Protein AF-A0A7V8U8I6-F1 (afdb_monomer_lite)

Secondary structure (DSSP, 8-state):
----------PPPP-------PPPPP-------SSS-EE----HHHHHHHHHHHHHTT-TT--EEEEEEEEEEEESEEEEEEEEEETTS-EEEEEEEEETT--EEEEEEEE--

Foldseek 3Di:
DDDDDDDDDDDDDDDDDDDDDDDPDDDDPDDDDAQDKDADDDDPVVVVVVVVLVVVVVDPPWDFDDKADWIWHDDQFIKIWIWTATPVGWIWIWIWGAHPVRDIDTPDIGTDD

Radius of gyration: 27.27 Å; chains: 1; bounding box: 80×52×55 Å

pLDDT: mean 85.97, std 17.77, range [41.69, 98.88]

Organism: NCBI:txid56361

Structure (mmCIF, N/CA/C/O backbone):
data_AF-A0A7V8U8I6-F1
#
_entry.id   AF-A0A7V8U8I6-F1
#
loop_
_atom_site.group_PDB
_atom_site.id
_atom_site.type_symbol
_atom_site.label_atom_id
_atom_site.label_alt_id
_atom_site.label_comp_id
_atom_site.label_asym_id
_atom_site.label_entity_id
_atom_site.label_seq_id
_atom_site.pdbx_PDB_ins_code
_atom_site.Cartn_x
_atom_site.Cartn_y
_atom_site.Cartn_z
_atom_site.occupancy
_atom_site.B_iso_or_equiv
_atom_site.auth_seq_id
_atom_site.auth_comp_id
_atom_site.auth_asym_id
_atom_site.auth_atom_id
_atom_site.pdbx_PDB_model_num
ATOM 1 N N . MET A 1 1 ? 65.108 31.068 43.295 1.00 41.69 1 MET A N 1
ATOM 2 C CA . MET A 1 1 ? 64.206 30.389 42.341 1.00 41.69 1 MET A CA 1
ATOM 3 C C . MET A 1 1 ? 62.961 31.247 42.190 1.00 41.69 1 MET A C 1
ATOM 5 O O . MET A 1 1 ? 62.342 31.574 43.191 1.00 41.69 1 MET A O 1
ATOM 9 N N . ILE A 1 2 ? 62.705 31.712 40.968 1.00 46.28 2 ILE A N 1
ATOM 10 C CA . ILE A 1 2 ? 61.697 32.715 40.584 1.00 46.28 2 ILE A CA 1
ATOM 11 C C . ILE A 1 2 ? 60.381 32.013 40.249 1.00 46.28 2 ILE A C 1
ATOM 13 O O . ILE A 1 2 ? 60.415 30.976 39.592 1.00 46.28 2 ILE A O 1
ATOM 17 N N . ARG A 1 3 ? 59.238 32.595 40.631 1.00 43.78 3 ARG A N 1
ATOM 18 C CA . ARG A 1 3 ? 57.928 32.275 40.040 1.00 43.78 3 ARG A CA 1
ATOM 19 C C . ARG A 1 3 ? 56.992 33.480 40.143 1.00 43.78 3 ARG A C 1
ATOM 21 O O . ARG A 1 3 ? 56.211 33.614 41.077 1.00 43.78 3 ARG A O 1
ATOM 28 N N . THR A 1 4 ? 57.112 34.372 39.169 1.00 44.84 4 THR A N 1
ATOM 29 C CA . THR A 1 4 ? 56.178 35.476 38.931 1.00 44.84 4 THR A CA 1
ATOM 30 C C . THR A 1 4 ? 55.014 34.923 38.105 1.00 44.84 4 THR A C 1
ATOM 32 O O . THR A 1 4 ? 55.231 34.458 36.988 1.00 44.84 4 THR A O 1
ATOM 35 N N . LEU A 1 5 ? 53.796 34.908 38.656 1.00 51.50 5 LEU A N 1
ATOM 36 C CA . LEU A 1 5 ? 52.582 34.572 37.904 1.00 51.50 5 LEU A CA 1
ATOM 37 C C . LEU A 1 5 ? 52.099 35.810 37.140 1.00 51.50 5 LEU A C 1
ATOM 39 O O . LEU A 1 5 ? 51.825 36.843 37.744 1.00 51.50 5 LEU A O 1
ATOM 43 N N . LEU A 1 6 ? 51.988 35.683 35.819 1.00 53.41 6 LEU A N 1
ATOM 44 C CA . LEU A 1 6 ? 51.421 36.680 34.918 1.00 53.41 6 LEU A CA 1
ATOM 45 C C . LEU A 1 6 ? 50.021 36.197 34.502 1.00 53.41 6 LEU A C 1
ATOM 47 O O . LEU A 1 6 ? 49.898 35.219 33.767 1.00 53.41 6 LEU A O 1
ATOM 51 N N . THR A 1 7 ? 48.967 36.838 34.999 1.00 51.66 7 THR A N 1
ATOM 52 C CA . THR A 1 7 ? 47.576 36.584 34.596 1.00 51.66 7 THR A CA 1
ATOM 53 C C . THR A 1 7 ? 47.200 37.515 33.444 1.00 51.66 7 THR A C 1
ATOM 55 O O . THR A 1 7 ? 47.149 38.732 33.605 1.00 51.66 7 THR A O 1
ATOM 58 N N . LEU A 1 8 ? 46.947 36.942 32.265 1.00 51.41 8 LEU A N 1
ATOM 59 C CA . LEU A 1 8 ? 46.516 37.665 31.068 1.00 51.41 8 LEU A CA 1
ATOM 60 C C . LEU A 1 8 ? 44.981 37.629 30.975 1.00 51.41 8 LEU A C 1
ATOM 62 O O . LEU A 1 8 ? 44.390 36.561 30.831 1.00 51.41 8 LEU A O 1
ATOM 66 N N . ALA A 1 9 ? 44.344 38.796 31.083 1.00 55.12 9 ALA A N 1
ATOM 67 C CA . ALA A 1 9 ? 42.903 38.968 30.925 1.00 55.12 9 ALA A CA 1
ATOM 68 C C . ALA A 1 9 ? 42.518 38.961 29.434 1.00 55.12 9 ALA A C 1
ATOM 70 O O . ALA A 1 9 ? 43.041 39.757 28.653 1.00 55.12 9 ALA A O 1
ATOM 71 N N . LEU A 1 10 ? 41.606 38.065 29.042 1.00 52.25 10 LEU A N 1
ATOM 72 C CA . LEU A 1 10 ? 41.074 37.957 27.681 1.00 52.25 10 LEU A CA 1
ATOM 73 C C . LEU A 1 10 ? 39.793 38.800 27.553 1.00 52.25 10 LEU A C 1
ATOM 75 O O . LEU A 1 10 ? 38.782 38.507 28.188 1.00 52.25 10 LEU A O 1
ATOM 79 N N . LEU A 1 11 ? 39.855 39.852 26.735 1.00 58.00 11 LEU A N 1
ATOM 80 C CA . LEU A 1 11 ? 38.751 40.757 26.406 1.00 58.00 11 LEU A CA 1
ATOM 81 C C . LEU A 1 11 ? 37.928 40.164 25.245 1.00 58.00 11 LEU A C 1
ATOM 83 O O . LEU A 1 11 ? 38.463 39.955 24.158 1.00 58.00 11 LEU A O 1
ATOM 87 N N . THR A 1 12 ? 36.642 39.883 25.458 1.00 59.03 12 THR A N 1
ATOM 88 C CA . THR A 1 12 ? 35.736 39.314 24.445 1.00 59.03 12 THR A CA 1
ATOM 89 C C . THR A 1 12 ? 34.975 40.415 23.694 1.00 59.03 12 THR A C 1
ATOM 91 O O . THR A 1 12 ? 34.199 41.164 24.282 1.00 59.03 12 THR A O 1
ATOM 94 N N . MET A 1 13 ? 35.181 40.518 22.374 1.00 59.66 13 MET A N 1
ATOM 95 C CA . MET A 1 13 ? 34.368 41.357 21.478 1.00 59.66 13 MET A CA 1
ATOM 96 C C . MET A 1 13 ? 33.147 40.572 20.963 1.00 59.66 13 MET A C 1
ATOM 98 O O . MET A 1 13 ? 33.328 39.455 20.470 1.00 59.66 13 MET A O 1
ATOM 102 N N . PRO A 1 14 ? 31.921 41.128 21.014 1.00 58.75 14 PRO A N 1
ATOM 103 C CA . PRO A 1 14 ? 30.756 40.510 20.393 1.00 58.75 14 PRO A CA 1
ATOM 104 C C . PRO A 1 14 ? 30.743 40.797 18.885 1.00 58.75 14 PRO A C 1
ATOM 106 O O . PRO A 1 14 ? 30.671 41.945 18.450 1.00 58.75 14 PRO A O 1
ATOM 109 N N . LEU A 1 15 ? 30.805 39.738 18.078 1.00 60.25 15 LEU A N 1
ATOM 110 C CA . LEU A 1 15 ? 30.573 39.804 16.637 1.00 60.25 15 LEU A CA 1
ATOM 111 C C . LEU A 1 15 ? 29.070 39.995 16.391 1.00 60.25 15 LEU A C 1
ATOM 113 O O . LEU A 1 15 ? 28.277 39.082 16.615 1.00 60.25 15 LEU A O 1
ATOM 117 N N . ALA A 1 16 ? 28.679 41.183 15.930 1.00 64.38 16 ALA A N 1
ATOM 118 C CA . ALA A 1 16 ? 27.354 41.418 15.371 1.00 64.38 16 ALA A CA 1
ATOM 119 C C . ALA A 1 16 ? 27.261 40.700 14.013 1.00 64.38 16 ALA A C 1
ATOM 121 O O . ALA A 1 16 ? 27.877 41.117 13.034 1.00 64.38 16 ALA A O 1
ATOM 122 N N . ALA A 1 17 ? 26.531 39.585 13.975 1.00 62.88 17 ALA A N 1
ATOM 123 C CA . ALA A 1 17 ? 26.234 38.850 12.754 1.00 62.88 17 ALA A CA 1
ATOM 124 C C . ALA A 1 17 ? 25.081 39.538 12.006 1.00 62.88 17 ALA A C 1
ATOM 126 O O . ALA A 1 17 ? 23.976 39.660 12.534 1.00 62.88 17 ALA A O 1
ATOM 127 N N . CYS A 1 18 ? 25.335 39.993 10.779 1.00 59.03 18 CYS A N 1
ATOM 128 C CA . CYS A 1 18 ? 24.300 40.500 9.885 1.00 59.03 18 CYS A CA 1
ATOM 129 C C . CYS A 1 18 ? 23.349 39.359 9.495 1.00 59.03 18 CYS A C 1
ATOM 131 O O . CYS A 1 18 ? 23.756 38.427 8.803 1.00 59.03 18 CYS A O 1
ATOM 133 N N . ALA A 1 19 ? 22.083 39.447 9.898 1.00 61.06 19 ALA A N 1
ATOM 134 C CA . ALA A 1 19 ? 21.009 38.683 9.277 1.00 61.06 19 ALA A CA 1
ATOM 135 C C . ALA A 1 19 ? 20.594 39.412 7.988 1.00 61.06 19 ALA A C 1
ATOM 137 O O . ALA A 1 19 ? 20.133 40.550 8.045 1.00 61.06 19 ALA A O 1
ATOM 138 N N . GLN A 1 20 ? 20.807 38.789 6.828 1.00 64.25 20 GLN A N 1
ATOM 139 C CA . GLN A 1 20 ? 20.168 39.200 5.578 1.00 64.25 20 GLN A CA 1
ATOM 140 C C . GLN A 1 20 ? 18.931 38.328 5.376 1.00 64.25 20 GLN A C 1
ATOM 142 O O . GLN A 1 20 ? 19.046 37.103 5.323 1.00 64.25 20 GLN A O 1
ATOM 147 N N . ASP A 1 21 ? 17.764 38.965 5.272 1.00 64.50 21 ASP A N 1
ATOM 148 C CA . ASP A 1 21 ? 16.522 38.306 4.875 1.00 64.50 21 ASP A CA 1
ATOM 149 C C . ASP A 1 21 ? 16.697 37.698 3.478 1.00 64.50 21 ASP A C 1
ATOM 151 O O . ASP A 1 21 ? 16.901 38.403 2.484 1.00 64.50 21 ASP A O 1
ATOM 155 N N . ALA A 1 22 ? 16.670 36.367 3.411 1.00 65.88 22 ALA A N 1
ATOM 156 C CA . ALA A 1 22 ? 16.784 35.635 2.160 1.00 65.88 22 ALA A CA 1
ATOM 157 C C . ALA A 1 22 ? 15.462 35.733 1.370 1.00 65.88 22 ALA A C 1
ATOM 159 O O . ALA A 1 22 ? 14.390 35.578 1.961 1.00 65.88 22 ALA A O 1
ATOM 160 N N . PRO A 1 23 ? 15.504 35.941 0.040 1.00 66.56 23 PRO A N 1
ATOM 161 C CA . PRO A 1 23 ? 14.306 35.888 -0.790 1.00 66.56 23 PRO A CA 1
ATOM 162 C C . PRO A 1 23 ? 13.643 34.500 -0.718 1.00 66.56 23 PRO A C 1
ATOM 164 O O . PRO A 1 23 ? 14.348 33.501 -0.537 1.00 66.56 23 PRO A O 1
ATOM 167 N N . PRO A 1 24 ? 12.312 34.403 -0.906 1.00 62.88 24 PRO A N 1
ATOM 168 C CA . PRO A 1 24 ? 11.614 33.122 -0.919 1.00 62.88 24 PRO A CA 1
ATOM 169 C C . PRO A 1 24 ? 12.203 32.208 -1.999 1.00 62.88 24 PRO A C 1
ATOM 171 O O . PRO A 1 24 ? 12.377 32.608 -3.153 1.00 62.88 24 PRO A O 1
ATOM 174 N N . ALA A 1 25 ? 12.558 30.988 -1.597 1.00 65.44 25 ALA A N 1
ATOM 175 C CA . ALA A 1 25 ? 13.197 30.011 -2.463 1.00 65.44 25 ALA A CA 1
ATOM 176 C C . ALA A 1 25 ? 12.274 29.664 -3.641 1.00 65.44 25 ALA A C 1
ATOM 178 O O . ALA A 1 25 ? 11.159 29.189 -3.439 1.00 65.44 25 ALA A O 1
ATOM 179 N N . ALA A 1 26 ? 12.745 29.886 -4.869 1.00 67.00 26 ALA A N 1
ATOM 180 C CA . ALA A 1 26 ? 12.076 29.377 -6.059 1.00 67.00 26 ALA A CA 1
ATOM 181 C C . ALA A 1 26 ? 12.035 27.841 -5.997 1.00 67.00 26 ALA A C 1
ATOM 183 O O . ALA A 1 26 ? 13.080 27.208 -5.816 1.00 67.00 26 ALA A O 1
ATOM 184 N N . GLU A 1 27 ? 10.845 27.252 -6.143 1.00 64.50 27 GLU A N 1
ATOM 185 C CA . GLU A 1 27 ? 10.675 25.805 -6.278 1.00 64.50 27 GLU A CA 1
ATOM 186 C C . GLU A 1 27 ? 11.472 25.331 -7.497 1.00 64.50 27 GLU A C 1
ATOM 188 O O . GLU A 1 27 ? 11.199 25.701 -8.638 1.00 64.50 27 GLU A O 1
ATOM 193 N N . ARG A 1 28 ? 12.536 24.568 -7.243 1.00 66.44 28 ARG A N 1
ATOM 194 C CA . ARG A 1 28 ? 13.347 23.959 -8.295 1.00 66.44 28 ARG A CA 1
ATOM 195 C C . ARG A 1 28 ? 12.733 22.612 -8.641 1.00 66.44 28 ARG A C 1
ATOM 197 O O . ARG A 1 28 ? 12.628 21.768 -7.753 1.00 66.44 28 ARG A O 1
ATOM 204 N N . ASP A 1 29 ? 12.409 22.406 -9.917 1.00 66.56 29 ASP A N 1
ATOM 205 C CA . ASP A 1 29 ? 12.159 21.080 -10.491 1.00 66.56 29 ASP A CA 1
ATOM 206 C C . ASP A 1 29 ? 13.431 20.237 -10.323 1.00 66.56 29 ASP A C 1
ATOM 208 O O . ASP A 1 29 ? 14.368 20.285 -11.125 1.00 66.56 29 ASP A O 1
ATOM 212 N N . MET A 1 30 ? 13.522 19.536 -9.195 1.00 64.50 30 MET A N 1
ATOM 213 C CA . MET A 1 30 ? 14.638 18.652 -8.892 1.00 64.50 30 MET A CA 1
ATOM 214 C C . MET A 1 30 ? 14.391 17.291 -9.551 1.00 64.50 30 MET A C 1
ATOM 216 O O . MET A 1 30 ? 13.285 16.756 -9.449 1.00 64.50 30 MET A O 1
ATOM 220 N N . PRO A 1 31 ? 15.404 16.697 -10.205 1.00 68.00 31 PRO A N 1
ATOM 221 C CA . PRO A 1 31 ? 15.267 15.378 -10.806 1.00 68.00 31 PRO A CA 1
ATOM 222 C C . PRO A 1 31 ? 14.906 14.327 -9.747 1.00 68.00 31 PRO A C 1
ATOM 224 O O . PRO A 1 31 ? 15.479 14.297 -8.655 1.00 68.00 31 PRO A O 1
ATOM 227 N N . VAL A 1 32 ? 13.959 13.446 -10.081 1.00 70.56 32 VAL A N 1
ATOM 228 C CA . VAL A 1 32 ? 13.535 12.346 -9.207 1.00 70.56 32 VAL A CA 1
ATOM 229 C C . VAL A 1 32 ? 14.679 11.339 -9.080 1.00 70.56 32 VAL A C 1
ATOM 231 O O . VAL A 1 32 ? 15.025 10.650 -10.037 1.00 70.56 32 VAL A O 1
ATOM 234 N N . ILE A 1 33 ? 15.265 11.237 -7.887 1.00 75.69 33 ILE A N 1
ATOM 235 C CA . ILE A 1 33 ? 16.275 10.221 -7.573 1.00 75.69 33 ILE A CA 1
ATOM 236 C C . ILE A 1 33 ? 15.570 8.883 -7.318 1.00 75.69 33 ILE A C 1
ATOM 238 O O . ILE A 1 33 ? 14.830 8.733 -6.346 1.00 75.69 33 ILE A O 1
ATOM 242 N N . THR A 1 34 ? 15.788 7.901 -8.193 1.00 73.00 34 THR A N 1
ATOM 243 C CA . THR A 1 34 ? 15.211 6.551 -8.075 1.00 73.00 34 THR A CA 1
ATOM 244 C C . THR A 1 34 ? 16.012 5.662 -7.117 1.00 73.00 34 THR A C 1
ATOM 246 O O . THR A 1 34 ? 17.216 5.841 -6.954 1.00 73.00 34 THR A O 1
ATOM 249 N N . GLY A 1 35 ? 15.356 4.669 -6.504 1.00 84.25 35 GLY A N 1
ATOM 250 C CA . GLY A 1 35 ? 15.976 3.668 -5.615 1.00 84.25 35 GLY A CA 1
ATOM 251 C C . GLY A 1 35 ? 15.874 3.980 -4.115 1.00 84.25 35 GLY A C 1
ATOM 252 O O . GLY A 1 35 ? 15.891 3.070 -3.285 1.00 84.25 35 GLY A O 1
ATOM 253 N N . GLY A 1 36 ? 15.696 5.250 -3.752 1.00 92.44 36 GLY A N 1
ATOM 254 C CA . GLY A 1 36 ? 15.285 5.661 -2.408 1.00 92.44 36 GLY A CA 1
ATOM 255 C C . GLY A 1 36 ? 13.764 5.644 -2.233 1.00 92.44 36 GLY A C 1
ATOM 256 O O . GLY A 1 36 ? 13.016 5.489 -3.198 1.00 92.44 36 GLY A O 1
ATOM 257 N N . TRP A 1 37 ? 13.307 5.836 -0.994 1.00 95.94 37 TRP A N 1
ATOM 258 C CA . TRP A 1 37 ? 11.905 6.157 -0.733 1.00 95.94 37 TRP A CA 1
ATOM 259 C C . TRP A 1 37 ? 11.607 7.588 -1.173 1.00 95.94 37 TRP A C 1
ATOM 261 O O . TRP A 1 37 ? 12.314 8.515 -0.778 1.00 95.94 37 TRP A O 1
ATOM 271 N N . SER A 1 38 ? 10.529 7.776 -1.922 1.00 95.12 38 SER A N 1
ATOM 272 C CA . SER A 1 38 ? 10.009 9.089 -2.292 1.00 95.12 38 SER A CA 1
ATOM 273 C C . SER A 1 38 ? 8.521 9.184 -1.976 1.00 95.12 38 SER A C 1
ATOM 275 O O . SER A 1 38 ? 7.812 8.177 -1.954 1.00 95.12 38 SER A O 1
ATOM 277 N N . LYS A 1 39 ? 8.042 10.402 -1.702 1.00 96.62 39 LYS A N 1
ATOM 278 C CA . LYS A 1 39 ? 6.608 10.670 -1.560 1.00 96.62 39 LYS A CA 1
ATOM 279 C C . LYS A 1 39 ? 5.913 10.377 -2.892 1.00 96.62 39 LYS A C 1
ATOM 281 O O . LYS A 1 39 ? 6.436 10.744 -3.942 1.00 96.62 39 LYS A O 1
ATOM 286 N N . ALA A 1 40 ? 4.740 9.758 -2.836 1.00 96.06 40 ALA A N 1
ATOM 287 C CA . ALA A 1 40 ? 3.912 9.493 -4.007 1.00 96.06 40 ALA A CA 1
ATOM 288 C C . ALA A 1 40 ? 2.522 10.122 -3.843 1.00 96.06 40 ALA A C 1
ATOM 290 O O . ALA A 1 40 ? 2.052 10.345 -2.726 1.00 96.06 40 ALA A O 1
ATOM 291 N N . ALA A 1 41 ? 1.882 10.440 -4.967 1.00 97.12 41 ALA A N 1
ATOM 292 C CA . ALA A 1 41 ? 0.482 10.848 -4.999 1.00 97.12 41 ALA A CA 1
ATOM 293 C C . ALA A 1 41 ? -0.429 9.614 -5.019 1.00 97.12 41 ALA A C 1
ATOM 295 O O . ALA A 1 41 ? 0.003 8.532 -5.413 1.00 97.12 41 ALA A O 1
ATOM 296 N N . LEU A 1 42 ? -1.694 9.780 -4.635 1.00 98.06 42 LEU A N 1
ATOM 297 C CA . LEU A 1 42 ? -2.692 8.736 -4.842 1.00 98.06 42 LEU A CA 1
ATOM 298 C C . LEU A 1 42 ? -3.016 8.652 -6.339 1.00 98.06 42 LEU A C 1
ATOM 300 O O . LEU A 1 42 ? -3.515 9.606 -6.933 1.00 98.06 42 LEU A O 1
ATOM 304 N N . THR A 1 43 ? -2.702 7.513 -6.944 1.00 98.31 43 THR A N 1
ATOM 305 C CA . THR A 1 43 ? -3.046 7.169 -8.329 1.00 98.31 43 THR A CA 1
ATOM 306 C C . THR A 1 43 ? -3.952 5.936 -8.326 1.00 98.31 43 THR A C 1
ATOM 308 O O . THR A 1 43 ? -3.930 5.193 -7.343 1.00 98.31 43 THR A O 1
ATOM 311 N N . PRO A 1 44 ? -4.693 5.644 -9.414 1.00 98.38 44 PRO A N 1
ATOM 312 C CA . PRO A 1 44 ? -5.520 4.434 -9.486 1.00 98.38 44 PRO A CA 1
ATOM 313 C C . PRO A 1 44 ? -4.731 3.135 -9.245 1.00 98.38 44 PRO A C 1
ATOM 315 O O . PRO A 1 44 ? -5.244 2.174 -8.678 1.00 98.38 44 PRO A O 1
ATOM 318 N N . GLU A 1 45 ? -3.456 3.104 -9.642 1.00 96.69 45 GLU A N 1
ATOM 319 C CA . GLU A 1 45 ? -2.566 1.970 -9.385 1.00 96.69 45 GLU A CA 1
ATOM 320 C C . GLU A 1 45 ? -2.268 1.811 -7.888 1.00 96.69 45 GLU A C 1
ATOM 322 O O . GLU A 1 45 ? -2.397 0.714 -7.341 1.00 96.69 45 GLU A O 1
ATOM 327 N N . ILE A 1 46 ? -1.910 2.907 -7.213 1.00 98.12 46 ILE A N 1
ATOM 328 C CA . ILE A 1 46 ? -1.607 2.902 -5.779 1.00 98.12 46 ILE A CA 1
ATOM 329 C C . ILE A 1 46 ? -2.866 2.624 -4.958 1.00 98.12 46 ILE A C 1
ATOM 331 O O . ILE A 1 46 ? -2.790 1.892 -3.975 1.00 98.12 46 ILE A O 1
ATOM 335 N N . GLU A 1 47 ? -4.024 3.129 -5.379 1.00 98.62 47 GLU A N 1
ATOM 336 C CA . GLU A 1 47 ? -5.315 2.789 -4.782 1.00 98.62 47 GLU A CA 1
ATOM 337 C C . GLU A 1 47 ? -5.588 1.282 -4.886 1.00 98.62 47 GLU A C 1
ATOM 339 O O . GLU A 1 47 ? -5.899 0.635 -3.887 1.00 98.62 47 GLU A O 1
ATOM 344 N N . ALA A 1 48 ? -5.365 0.672 -6.055 1.00 98.50 48 ALA A N 1
ATOM 345 C CA . ALA A 1 48 ? -5.513 -0.772 -6.223 1.00 98.50 48 ALA A CA 1
ATOM 346 C C . ALA A 1 48 ? -4.522 -1.581 -5.364 1.00 98.50 48 ALA A C 1
ATOM 348 O O . ALA A 1 48 ? -4.840 -2.698 -4.945 1.00 98.50 48 ALA A O 1
ATOM 349 N N . VAL A 1 49 ? -3.317 -1.058 -5.113 1.00 98.62 49 VAL A N 1
ATOM 350 C CA . VAL A 1 49 ? -2.353 -1.652 -4.170 1.00 98.62 49 VAL A CA 1
ATOM 351 C C . VAL A 1 49 ? -2.841 -1.505 -2.727 1.00 98.62 49 VAL A C 1
ATOM 353 O O . VAL A 1 49 ? -2.765 -2.471 -1.971 1.00 98.62 49 VAL A O 1
ATOM 356 N N . ALA A 1 5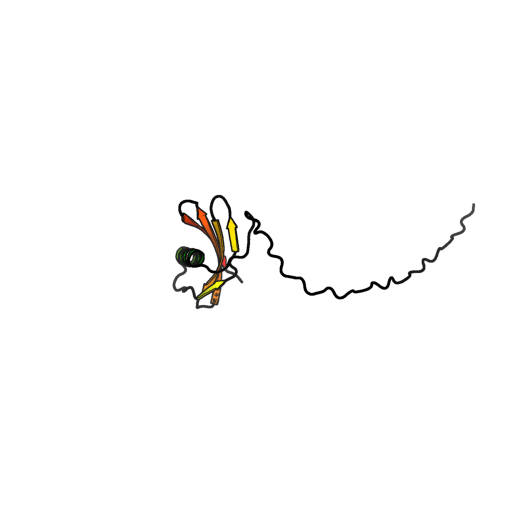0 ? -3.379 -0.343 -2.356 1.00 98.69 50 ALA A N 1
ATOM 357 C CA . ALA A 1 50 ? -3.909 -0.062 -1.027 1.00 98.69 50 ALA A CA 1
ATOM 358 C C . ALA A 1 50 ? -5.100 -0.960 -0.681 1.00 98.69 50 ALA A C 1
ATOM 360 O O . ALA A 1 50 ? -5.101 -1.599 0.368 1.00 98.69 50 ALA A O 1
ATOM 361 N N . VAL A 1 51 ? -6.072 -1.073 -1.592 1.00 98.56 51 VAL A N 1
ATOM 362 C CA . VAL A 1 51 ? -7.241 -1.954 -1.450 1.00 98.56 51 VAL A CA 1
ATOM 363 C C . VAL A 1 51 ? -6.805 -3.414 -1.349 1.00 98.56 51 VAL A C 1
ATOM 365 O O . VAL A 1 51 ? -7.319 -4.166 -0.522 1.00 98.56 51 VAL A O 1
ATOM 368 N N . TRP A 1 52 ? -5.818 -3.827 -2.147 1.00 98.75 52 TRP A N 1
ATOM 369 C CA . TRP A 1 52 ? -5.251 -5.168 -2.030 1.00 98.75 52 TRP A CA 1
ATOM 370 C C . TRP A 1 52 ? -4.610 -5.401 -0.656 1.00 98.75 52 TRP A C 1
ATOM 372 O O . TRP A 1 52 ? -4.883 -6.424 -0.035 1.00 98.75 52 TRP A O 1
ATOM 382 N N . ALA A 1 53 ? -3.815 -4.450 -0.154 1.00 98.69 53 ALA A N 1
ATOM 383 C CA . ALA A 1 53 ? -3.204 -4.540 1.173 1.00 98.69 53 ALA A CA 1
ATOM 384 C C . ALA A 1 53 ? -4.258 -4.588 2.283 1.00 98.69 53 ALA A C 1
ATOM 386 O O . ALA A 1 53 ? -4.138 -5.402 3.192 1.00 98.69 53 ALA A O 1
ATOM 387 N N . PHE A 1 54 ? -5.293 -3.750 2.186 1.00 98.56 54 PHE A N 1
ATOM 388 C CA . PHE A 1 54 ? -6.413 -3.727 3.117 1.00 98.56 54 PHE A CA 1
ATOM 389 C C . PHE A 1 54 ? -7.070 -5.107 3.239 1.00 98.56 54 PHE A C 1
ATOM 391 O O . PHE A 1 54 ? -7.171 -5.644 4.340 1.00 98.56 54 PHE A O 1
ATOM 398 N N . ASN A 1 55 ? -7.417 -5.715 2.101 1.00 98.19 55 ASN A N 1
ATOM 399 C CA . ASN A 1 55 ? -8.009 -7.051 2.062 1.00 98.19 55 ASN A CA 1
ATOM 400 C C . ASN A 1 55 ? -7.035 -8.135 2.554 1.00 98.19 55 ASN A C 1
ATOM 402 O O . ASN A 1 55 ? -7.444 -9.058 3.247 1.00 98.19 55 ASN A O 1
ATOM 406 N N . ALA A 1 56 ? -5.741 -8.020 2.235 1.00 98.25 56 ALA A N 1
ATOM 407 C CA . ALA A 1 56 ? -4.720 -8.983 2.653 1.00 98.25 56 ALA A CA 1
ATOM 408 C C . ALA A 1 56 ? -4.462 -8.991 4.170 1.00 98.25 56 ALA A C 1
ATOM 410 O O . ALA A 1 56 ? -3.948 -9.981 4.687 1.00 98.25 56 ALA A O 1
ATOM 411 N N . MET A 1 57 ? -4.795 -7.912 4.887 1.00 97.31 57 MET A N 1
ATOM 412 C CA . MET A 1 57 ? -4.728 -7.897 6.352 1.00 97.31 57 MET A CA 1
ATOM 413 C C . MET A 1 57 ? -5.861 -8.692 7.013 1.00 97.31 57 MET A C 1
ATOM 415 O O . MET A 1 57 ? -5.727 -9.014 8.191 1.00 97.31 57 MET A O 1
ATOM 419 N N . ASP A 1 58 ? -6.951 -8.971 6.286 1.00 95.81 58 ASP A N 1
ATOM 420 C CA . ASP A 1 58 ? -8.099 -9.771 6.740 1.00 95.81 58 ASP A CA 1
ATOM 421 C C . ASP A 1 58 ? -8.615 -9.364 8.135 1.00 95.81 58 ASP A C 1
ATOM 423 O O . ASP A 1 58 ? -8.794 -10.183 9.035 1.00 95.81 58 ASP A O 1
ATOM 427 N N . VAL A 1 59 ? -8.794 -8.055 8.354 1.00 93.88 59 VAL A N 1
ATOM 428 C CA . VAL A 1 59 ? -9.267 -7.522 9.639 1.00 93.88 59 VAL A CA 1
ATOM 429 C C . VAL A 1 59 ? -10.798 -7.589 9.682 1.00 93.88 59 VAL A C 1
ATOM 431 O O . VAL A 1 59 ? -11.452 -6.839 8.953 1.00 93.88 59 VAL A O 1
ATOM 434 N N . PRO A 1 60 ? -11.410 -8.412 10.556 1.00 92.38 60 PRO A N 1
ATOM 435 C CA . PRO A 1 60 ? -12.857 -8.593 10.556 1.00 92.38 60 PRO A CA 1
ATOM 436 C C . PRO A 1 60 ? -13.606 -7.299 10.877 1.00 92.38 60 PRO A C 1
ATOM 438 O O . PRO A 1 60 ? -13.273 -6.596 11.835 1.00 92.38 60 PRO A O 1
ATOM 441 N N . GLY A 1 61 ? -14.635 -7.005 10.079 1.00 93.00 61 GLY A N 1
ATOM 442 C CA . GLY A 1 61 ? -15.505 -5.840 10.264 1.00 93.00 61 GLY A CA 1
ATOM 443 C C . GLY A 1 61 ? -14.820 -4.487 10.056 1.00 93.00 61 GLY A C 1
ATOM 444 O O . GLY A 1 61 ? -15.401 -3.467 10.412 1.00 93.00 61 GLY A O 1
ATOM 445 N N . ALA A 1 62 ? -13.594 -4.460 9.528 1.00 95.75 62 ALA A N 1
ATOM 446 C CA . ALA A 1 62 ? -12.959 -3.219 9.117 1.00 95.75 62 ALA A CA 1
ATOM 447 C C . ALA A 1 62 ? -13.500 -2.768 7.756 1.00 95.75 62 ALA A C 1
ATOM 449 O O . ALA A 1 62 ? -13.803 -3.590 6.892 1.00 95.75 62 ALA A O 1
ATOM 450 N N . GLU A 1 63 ? -13.525 -1.456 7.545 1.00 97.81 63 GLU A N 1
ATOM 451 C CA . GLU A 1 63 ? -13.744 -0.831 6.241 1.00 97.81 63 GLU A CA 1
ATOM 452 C C . GLU A 1 63 ? -12.665 0.231 6.025 1.00 97.81 63 GLU A C 1
ATOM 454 O O . GLU A 1 63 ? -12.303 0.947 6.962 1.00 97.81 63 GLU A O 1
ATOM 459 N N . LEU A 1 64 ? -12.138 0.326 4.803 1.00 98.06 64 LEU A N 1
ATOM 460 C CA . LEU A 1 64 ? -11.142 1.331 4.438 1.00 98.06 64 LEU A CA 1
ATOM 461 C C . LEU A 1 64 ? -11.833 2.681 4.206 1.00 98.06 64 LEU A C 1
A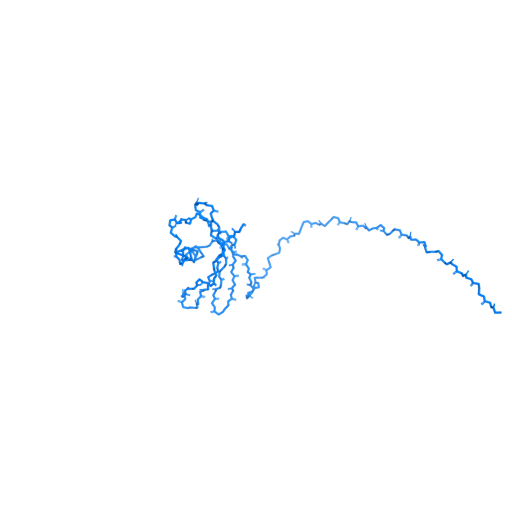TOM 463 O O . LEU A 1 64 ? -12.689 2.785 3.333 1.00 98.06 64 LEU A O 1
ATOM 467 N N . ALA A 1 65 ? -11.443 3.703 4.966 1.00 98.19 65 ALA A N 1
ATOM 468 C CA . ALA A 1 65 ? -11.950 5.065 4.821 1.00 98.19 65 ALA A CA 1
ATOM 469 C C . ALA A 1 65 ? -11.013 5.930 3.969 1.00 98.19 65 ALA A C 1
ATOM 471 O O . ALA A 1 65 ? -11.455 6.567 3.017 1.00 98.19 65 ALA A O 1
ATOM 472 N N . GLU A 1 66 ? -9.716 5.946 4.298 1.00 98.25 66 GLU A N 1
ATOM 473 C CA . GLU A 1 66 ? -8.740 6.841 3.665 1.00 98.25 66 GLU A CA 1
ATOM 474 C C . GLU A 1 66 ? -7.367 6.176 3.487 1.00 98.25 66 GLU A C 1
ATOM 476 O O . GLU A 1 66 ? -6.998 5.235 4.199 1.00 98.25 66 GLU A O 1
ATOM 481 N N . ILE A 1 67 ? -6.594 6.695 2.527 1.00 98.62 67 ILE A N 1
ATOM 482 C CA . ILE A 1 67 ? -5.213 6.292 2.238 1.00 98.62 67 ILE A CA 1
ATOM 483 C C . ILE A 1 67 ? -4.319 7.524 2.388 1.00 98.62 67 ILE A C 1
ATOM 485 O O . ILE A 1 67 ? -4.461 8.501 1.653 1.00 98.62 67 ILE A O 1
ATOM 489 N N . GLU A 1 68 ? -3.358 7.467 3.306 1.00 98.25 68 GLU A N 1
ATOM 490 C CA . GLU A 1 68 ? -2.488 8.592 3.653 1.00 98.25 68 GLU A CA 1
ATOM 491 C C . GLU A 1 68 ? -0.993 8.222 3.613 1.00 98.25 68 GLU A C 1
ATOM 493 O O . GLU A 1 68 ? -0.614 7.056 3.511 1.00 98.25 68 GLU A O 1
ATOM 498 N N . ASN A 1 69 ? -0.112 9.228 3.731 1.00 98.06 69 ASN A N 1
ATOM 499 C CA . ASN A 1 69 ? 1.347 9.064 3.877 1.00 98.06 69 ASN A CA 1
ATOM 500 C C . ASN A 1 69 ? 2.000 8.119 2.853 1.00 98.06 69 ASN A C 1
ATOM 502 O O . ASN A 1 69 ? 2.874 7.311 3.177 1.00 98.06 69 ASN A O 1
ATOM 506 N N . ILE A 1 70 ? 1.586 8.248 1.595 1.00 98.56 70 ILE A N 1
ATOM 507 C CA . ILE A 1 70 ? 2.012 7.370 0.511 1.00 98.56 70 ILE A CA 1
ATOM 508 C C . ILE A 1 70 ? 3.474 7.652 0.147 1.00 98.56 70 ILE A C 1
ATOM 510 O O . ILE A 1 70 ? 3.878 8.781 -0.143 1.00 98.56 70 ILE A O 1
ATOM 514 N N . SER A 1 71 ? 4.281 6.600 0.153 1.00 98.06 71 SER A N 1
ATOM 515 C CA . SER A 1 71 ? 5.653 6.590 -0.335 1.00 98.06 71 SER A CA 1
ATOM 516 C C . SER A 1 71 ? 5.880 5.383 -1.236 1.00 98.06 71 SER A C 1
ATOM 518 O O . SER A 1 71 ? 5.311 4.317 -1.003 1.00 98.06 71 SER A O 1
ATOM 520 N N . GLN A 1 72 ? 6.765 5.523 -2.213 1.00 97.88 72 GLN A N 1
ATOM 521 C CA . GLN A 1 72 ? 7.177 4.428 -3.083 1.00 97.88 72 GLN A CA 1
ATOM 522 C C . GLN A 1 72 ? 8.696 4.314 -3.146 1.00 97.88 72 GLN A C 1
ATOM 524 O O . GLN A 1 72 ? 9.417 5.268 -2.854 1.00 97.88 72 GLN A O 1
ATOM 529 N N . GLN A 1 73 ? 9.178 3.142 -3.535 1.00 97.56 73 GLN A N 1
ATOM 530 C CA . GLN A 1 73 ? 10.588 2.890 -3.779 1.00 97.56 73 GLN A CA 1
ATOM 531 C C . GLN A 1 73 ? 10.733 1.890 -4.926 1.00 97.56 73 GLN A C 1
ATOM 533 O O . GLN A 1 73 ? 10.143 0.812 -4.903 1.00 97.56 73 GLN A O 1
ATOM 538 N N . VAL A 1 74 ? 11.563 2.244 -5.906 1.00 96.56 74 VAL A N 1
ATOM 539 C CA . VAL A 1 74 ? 11.953 1.339 -6.993 1.00 96.56 74 VAL A CA 1
ATOM 540 C C . VAL A 1 74 ? 12.994 0.349 -6.468 1.00 96.56 74 VAL A C 1
ATOM 542 O O . VAL A 1 74 ? 13.999 0.757 -5.887 1.00 96.56 74 VAL A O 1
ATOM 545 N N . VAL A 1 75 ? 12.757 -0.943 -6.680 1.00 95.44 75 VAL A N 1
ATOM 546 C CA . VAL A 1 75 ? 13.668 -2.055 -6.355 1.00 95.44 75 VAL A CA 1
ATOM 547 C C . VAL A 1 75 ? 13.730 -3.010 -7.560 1.00 95.44 75 VAL A C 1
ATOM 549 O O . VAL A 1 75 ? 13.580 -2.568 -8.696 1.00 95.44 75 VAL A O 1
ATOM 552 N N . ALA A 1 76 ? 13.903 -4.322 -7.363 1.00 96.19 76 ALA A N 1
ATOM 553 C CA . ALA A 1 76 ? 13.621 -5.332 -8.394 1.00 96.19 76 ALA A CA 1
ATOM 554 C C . ALA A 1 76 ? 12.097 -5.523 -8.607 1.00 96.19 76 ALA A C 1
ATOM 556 O O . ALA A 1 76 ? 11.577 -6.634 -8.557 1.00 96.19 76 ALA A O 1
ATOM 557 N N . GLY A 1 77 ? 11.378 -4.412 -8.763 1.00 96.81 77 GLY A N 1
ATOM 558 C CA . GLY A 1 77 ? 9.934 -4.278 -8.589 1.00 96.81 77 GLY A CA 1
ATOM 559 C C . GLY A 1 77 ? 9.609 -2.928 -7.945 1.00 96.81 77 GLY A C 1
ATOM 560 O O . GLY A 1 77 ? 10.396 -1.983 -8.042 1.00 96.81 77 GLY A O 1
ATOM 561 N N . MET A 1 78 ? 8.489 -2.856 -7.234 1.00 98.25 78 MET A N 1
ATOM 562 C CA . MET A 1 78 ? 8.040 -1.659 -6.526 1.00 98.25 78 MET A CA 1
ATOM 563 C C . MET A 1 78 ? 7.714 -1.980 -5.073 1.00 98.25 78 MET A C 1
ATOM 565 O O . MET A 1 78 ? 6.980 -2.917 -4.776 1.00 98.25 78 MET A O 1
ATOM 569 N N . ASN A 1 79 ? 8.236 -1.173 -4.158 1.00 98.56 79 ASN A N 1
ATOM 570 C CA . ASN A 1 79 ? 7.747 -1.110 -2.790 1.00 98.56 79 ASN A CA 1
ATOM 571 C C . ASN A 1 79 ? 6.794 0.078 -2.659 1.00 98.56 79 ASN A C 1
ATOM 573 O O . ASN A 1 79 ? 7.123 1.187 -3.079 1.00 98.56 79 ASN A O 1
ATOM 577 N N . TYR A 1 80 ? 5.665 -0.137 -1.996 1.00 98.69 80 TYR A N 1
ATOM 578 C CA . TYR A 1 80 ? 4.721 0.900 -1.597 1.00 98.69 80 TYR A CA 1
ATOM 579 C C . TYR A 1 80 ? 4.601 0.887 -0.081 1.00 98.69 80 TYR A C 1
ATOM 581 O O . TYR A 1 80 ? 4.520 -0.176 0.531 1.00 98.69 80 TYR A O 1
ATOM 589 N N . ARG A 1 81 ? 4.572 2.065 0.531 1.00 98.75 81 ARG A N 1
ATOM 590 C CA . ARG A 1 81 ? 4.299 2.248 1.953 1.00 98.75 81 ARG A CA 1
ATOM 591 C C . ARG A 1 81 ? 3.225 3.306 2.104 1.00 98.75 81 ARG A C 1
ATOM 593 O O . ARG A 1 81 ? 3.328 4.363 1.494 1.00 98.75 81 ARG A O 1
ATOM 600 N N . MET A 1 82 ? 2.215 3.020 2.905 1.00 98.69 82 MET A N 1
ATOM 601 C CA . MET A 1 82 ? 1.069 3.903 3.098 1.00 98.69 82 MET A CA 1
ATOM 602 C C . MET A 1 82 ? 0.435 3.644 4.456 1.00 98.69 82 MET A C 1
ATOM 604 O O . MET A 1 82 ? 0.623 2.577 5.044 1.00 98.69 82 MET A O 1
ATOM 608 N N . ASP A 1 83 ? -0.320 4.621 4.932 1.00 98.69 83 ASP A N 1
ATO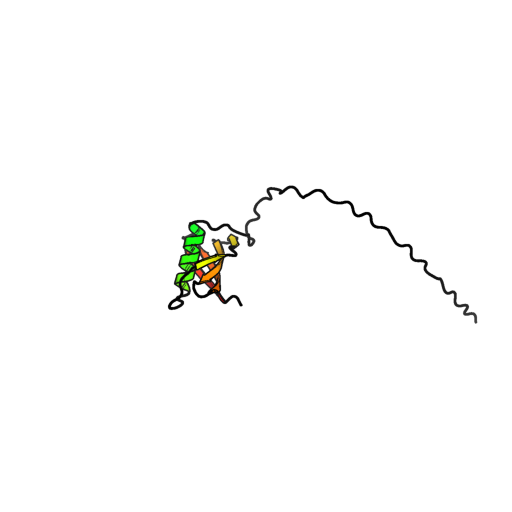M 609 C CA . ASP A 1 83 ? -1.174 4.469 6.093 1.00 98.69 83 ASP A CA 1
ATOM 610 C C . ASP A 1 83 ? -2.615 4.262 5.615 1.00 98.69 83 ASP A C 1
ATOM 612 O O . ASP A 1 83 ? -3.148 5.075 4.865 1.00 98.69 83 ASP A O 1
ATOM 616 N N . LEU A 1 84 ? -3.230 3.166 6.046 1.00 98.62 84 LEU A N 1
ATOM 617 C CA . LEU A 1 84 ? -4.637 2.856 5.832 1.00 98.62 84 LEU A CA 1
ATOM 618 C C . LEU A 1 84 ? -5.418 3.313 7.061 1.00 98.62 84 LEU A C 1
ATOM 620 O O . LEU A 1 84 ? -5.119 2.875 8.176 1.00 98.62 84 LEU A O 1
ATOM 624 N N . VAL A 1 85 ? -6.395 4.191 6.862 1.00 98.38 85 VAL A N 1
ATOM 625 C CA . VAL A 1 85 ? -7.295 4.671 7.914 1.00 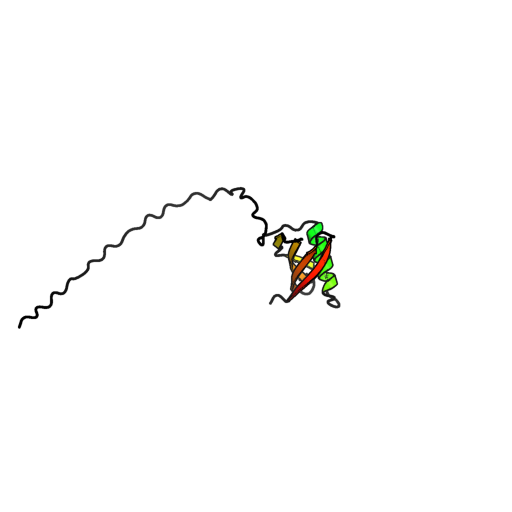98.38 85 VAL A CA 1
ATOM 626 C C . VAL A 1 85 ? -8.627 3.956 7.754 1.00 98.38 85 VAL A C 1
ATOM 628 O O . VAL A 1 85 ? -9.206 3.955 6.668 1.00 98.38 85 VAL A O 1
ATOM 631 N N . PHE A 1 86 ? -9.098 3.311 8.814 1.00 97.62 86 PHE A N 1
ATOM 632 C CA . PHE A 1 86 ? -10.377 2.609 8.809 1.00 97.62 86 PHE A CA 1
ATOM 633 C C . PHE A 1 86 ? -11.512 3.531 9.253 1.00 97.62 86 PHE A C 1
ATOM 635 O O . PHE A 1 86 ? -11.282 4.540 9.921 1.00 97.62 86 PHE A O 1
ATOM 642 N N . THR A 1 87 ? -12.750 3.154 8.945 1.00 97.81 87 THR A N 1
ATOM 643 C CA . THR A 1 87 ? -13.954 3.903 9.350 1.00 97.81 87 THR A CA 1
ATOM 644 C C . THR A 1 87 ? -14.123 4.023 10.868 1.00 97.81 87 THR A C 1
ATOM 646 O O . THR A 1 87 ? -14.709 4.991 11.345 1.00 97.81 87 THR A O 1
ATOM 649 N N . ASP A 1 88 ? -13.566 3.088 11.645 1.00 95.50 88 ASP A N 1
ATOM 650 C CA . ASP A 1 88 ? -13.554 3.123 13.114 1.00 95.50 88 ASP A CA 1
ATOM 651 C C . ASP A 1 88 ? -12.374 3.910 13.718 1.00 95.50 88 ASP A C 1
ATOM 653 O O . ASP A 1 88 ? -12.174 3.908 14.935 1.00 95.50 88 ASP A O 1
ATOM 657 N N . GLY A 1 89 ? -11.585 4.583 12.877 1.00 95.06 89 GLY A N 1
ATOM 658 C CA . GLY A 1 89 ? -10.450 5.410 13.278 1.00 95.06 89 GLY A CA 1
ATOM 659 C C . GLY A 1 89 ? -9.151 4.642 13.522 1.00 95.06 89 GLY A C 1
ATOM 660 O O . GLY A 1 89 ? -8.119 5.271 13.768 1.00 95.06 89 GLY A O 1
ATOM 661 N N . ARG A 1 90 ? -9.140 3.303 13.433 1.00 95.88 90 ARG A N 1
ATOM 662 C CA . ARG A 1 90 ? -7.882 2.544 13.475 1.00 95.88 90 ARG A CA 1
ATOM 663 C C . ARG A 1 90 ? -7.016 2.909 12.275 1.00 95.88 90 ARG A C 1
ATOM 665 O O . ARG A 1 90 ? -7.494 3.019 11.149 1.00 95.88 90 ARG A O 1
ATOM 672 N N . ARG A 1 91 ? -5.712 3.032 12.514 1.00 97.75 91 ARG A N 1
ATOM 673 C CA . ARG A 1 91 ? -4.723 3.359 11.487 1.00 97.75 91 ARG A CA 1
ATOM 674 C C . ARG A 1 91 ? -3.659 2.277 11.405 1.00 97.75 91 ARG A C 1
ATOM 676 O O . ARG A 1 91 ? -3.113 1.861 12.426 1.00 97.75 91 ARG A O 1
ATOM 683 N N . TRP A 1 92 ? -3.332 1.859 10.189 1.00 98.44 92 TRP A N 1
ATOM 684 C CA . TRP A 1 92 ? -2.331 0.831 9.922 1.00 98.44 92 TRP A CA 1
ATOM 685 C C . TRP A 1 92 ? -1.315 1.308 8.899 1.00 98.44 92 TRP A C 1
ATOM 687 O O . TRP A 1 92 ? -1.673 1.642 7.777 1.00 98.44 92 TRP A O 1
ATOM 697 N N . ARG A 1 93 ? -0.032 1.286 9.256 1.00 98.56 93 ARG A N 1
ATOM 698 C CA . ARG A 1 93 ? 1.061 1.463 8.306 1.00 98.56 93 ARG A CA 1
ATOM 699 C C . ARG A 1 93 ? 1.358 0.131 7.644 1.00 98.56 93 ARG A C 1
ATOM 701 O O . ARG A 1 93 ? 1.807 -0.810 8.304 1.00 98.56 93 ARG A O 1
ATOM 708 N N . VAL A 1 94 ? 1.141 0.067 6.340 1.00 98.69 94 VAL A N 1
ATOM 709 C CA . VAL A 1 94 ? 1.387 -1.128 5.536 1.00 98.69 94 VAL A CA 1
ATOM 710 C C . VAL A 1 94 ? 2.552 -0.912 4.585 1.00 98.69 94 VAL A C 1
ATOM 712 O O . VAL A 1 94 ? 2.815 0.208 4.137 1.00 98.69 94 VAL A O 1
ATOM 715 N N . GLN A 1 9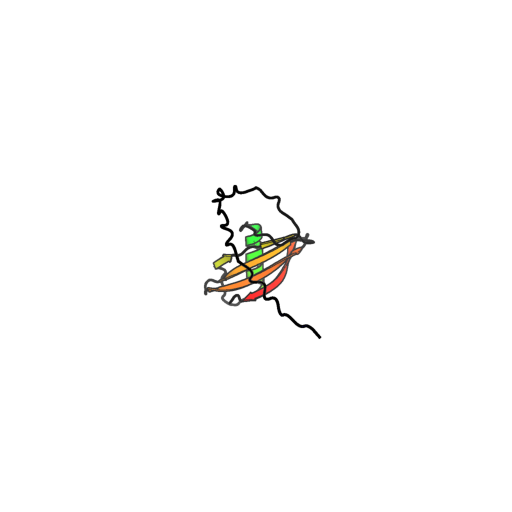5 ? 3.246 -2.001 4.269 1.00 98.75 95 GLN A N 1
ATOM 716 C CA . GLN A 1 95 ? 4.216 -2.052 3.188 1.00 98.75 95 GLN A CA 1
ATOM 717 C C . GLN A 1 95 ? 3.869 -3.206 2.253 1.00 98.75 95 GLN A C 1
ATOM 719 O O . GLN A 1 95 ? 3.709 -4.347 2.687 1.00 98.75 95 GLN A O 1
ATOM 724 N N . VAL A 1 96 ? 3.768 -2.897 0.965 1.00 98.88 96 VAL A N 1
ATOM 725 C CA . VAL A 1 96 ? 3.501 -3.863 -0.098 1.00 98.88 96 VAL A CA 1
ATOM 726 C C . VAL A 1 96 ? 4.702 -3.905 -1.020 1.00 98.88 96 VAL A C 1
ATOM 728 O O . VAL A 1 96 ? 5.189 -2.865 -1.454 1.00 98.88 96 VAL A O 1
ATOM 731 N N . TYR A 1 97 ? 5.164 -5.108 -1.328 1.00 98.75 97 TYR A N 1
ATOM 732 C CA . TYR A 1 97 ? 6.076 -5.348 -2.435 1.00 98.75 97 TYR A CA 1
ATOM 733 C C . TYR A 1 97 ? 5.277 -5.860 -3.632 1.00 98.75 97 TYR A C 1
ATOM 735 O O . TYR A 1 97 ? 4.457 -6.764 -3.474 1.00 98.75 97 TYR A O 1
ATOM 743 N N . GLN A 1 98 ? 5.522 -5.299 -4.812 1.00 98.69 98 GLN A N 1
ATOM 744 C CA . GLN A 1 98 ? 5.017 -5.787 -6.086 1.00 98.69 98 GLN A CA 1
ATOM 745 C C . GLN A 1 98 ? 6.192 -6.146 -6.996 1.00 98.69 98 GLN A C 1
ATOM 747 O O . GLN A 1 98 ? 7.065 -5.312 -7.249 1.00 98.69 98 GLN A O 1
ATOM 752 N N . ASN A 1 99 ? 6.233 -7.382 -7.489 1.00 98.50 99 ASN A N 1
ATOM 753 C CA . ASN A 1 99 ? 7.285 -7.811 -8.408 1.00 98.50 99 ASN A CA 1
ATOM 754 C C . ASN A 1 99 ? 7.009 -7.348 -9.853 1.00 98.50 99 ASN A C 1
ATOM 756 O O . ASN A 1 99 ? 5.955 -6.796 -10.164 1.00 98.50 99 ASN A O 1
ATOM 760 N N . LEU A 1 100 ? 7.956 -7.601 -10.760 1.00 97.44 100 LEU A N 1
ATOM 761 C CA . LEU A 1 100 ? 7.847 -7.215 -12.176 1.00 97.44 100 LEU A CA 1
ATOM 762 C C . LEU A 1 100 ? 6.729 -7.948 -12.946 1.00 97.44 100 LEU A C 1
ATOM 764 O O . LEU A 1 100 ? 6.339 -7.492 -14.015 1.00 97.44 100 LEU A O 1
ATOM 768 N N . ALA A 1 101 ? 6.210 -9.060 -12.413 1.00 98.00 101 ALA A N 1
ATOM 769 C CA . ALA A 1 101 ? 5.046 -9.764 -12.955 1.00 98.00 101 ALA A CA 1
ATOM 770 C C . ALA A 1 101 ? 3.713 -9.215 -12.405 1.00 98.00 101 ALA A C 1
ATOM 772 O O . ALA A 1 101 ? 2.644 -9.673 -12.801 1.00 98.00 101 ALA A O 1
ATOM 773 N N . GLY A 1 102 ? 3.763 -8.230 -11.502 1.00 97.44 102 GLY A N 1
ATOM 774 C CA . GLY A 1 102 ? 2.594 -7.613 -10.881 1.00 97.44 102 GLY A CA 1
ATOM 775 C C . GLY A 1 102 ? 2.076 -8.338 -9.637 1.00 97.44 102 GLY A C 1
ATOM 776 O O . GLY A 1 102 ? 1.112 -7.860 -9.033 1.00 97.44 102 GLY A O 1
ATOM 777 N N . GLU A 1 103 ? 2.707 -9.436 -9.217 1.00 98.38 103 GLU A N 1
ATOM 778 C CA . GLU A 1 103 ? 2.336 -10.183 -8.012 1.00 98.38 103 GLU A CA 1
ATOM 779 C C . GLU A 1 103 ? 2.695 -9.380 -6.760 1.00 98.38 103 GLU A C 1
ATOM 781 O O . GLU A 1 103 ? 3.755 -8.750 -6.693 1.00 98.38 103 GLU A O 1
ATOM 786 N N . ARG A 1 104 ? 1.809 -9.402 -5.760 1.00 98.62 104 ARG A N 1
ATOM 787 C CA . ARG A 1 104 ? 1.892 -8.557 -4.563 1.00 98.62 104 ARG A CA 1
ATOM 788 C C . ARG A 1 104 ? 2.110 -9.386 -3.302 1.00 98.62 104 ARG A C 1
ATOM 790 O O . ARG A 1 104 ? 1.555 -10.472 -3.162 1.00 98.62 104 ARG A O 1
ATOM 797 N N . SER A 1 105 ? 2.869 -8.833 -2.362 1.00 98.69 105 SER A N 1
ATOM 798 C CA . SER A 1 105 ? 3.081 -9.381 -1.023 1.00 98.69 105 SER A CA 1
ATOM 799 C C . SER A 1 105 ? 2.987 -8.274 0.020 1.00 98.69 105 SER A C 1
ATOM 801 O O . SER A 1 105 ? 3.643 -7.239 -0.106 1.00 98.69 105 SER A O 1
ATOM 803 N N . LEU A 1 106 ? 2.225 -8.511 1.087 1.00 98.69 106 LEU A N 1
ATOM 804 C CA . LEU A 1 106 ? 2.170 -7.636 2.252 1.00 98.69 106 LEU A CA 1
ATOM 805 C C . LEU A 1 106 ? 3.402 -7.944 3.108 1.00 98.69 106 LEU A C 1
ATOM 807 O O . LEU A 1 106 ? 3.472 -8.982 3.757 1.00 98.69 106 LEU A O 1
ATOM 811 N N . THR A 1 107 ? 4.415 -7.085 3.045 1.00 98.50 107 THR A N 1
ATOM 812 C CA . THR A 1 107 ? 5.701 -7.304 3.729 1.00 98.50 107 THR A CA 1
ATOM 813 C C . THR A 1 107 ? 5.717 -6.734 5.144 1.00 98.50 107 THR A C 1
ATOM 815 O O . THR A 1 107 ? 6.549 -7.128 5.956 1.00 98.50 107 THR A O 1
ATOM 818 N N . SER A 1 108 ? 4.789 -5.827 5.460 1.00 98.50 108 SER A N 1
ATOM 819 C CA . SER A 1 108 ? 4.565 -5.315 6.810 1.00 98.50 108 SER A CA 1
ATOM 820 C C . SER A 1 108 ? 3.143 -4.777 6.964 1.00 98.50 108 SER A C 1
ATOM 822 O O . SER A 1 108 ? 2.625 -4.140 6.050 1.00 98.50 108 SER A O 1
ATOM 824 N N . ALA A 1 109 ? 2.559 -4.950 8.148 1.00 98.19 109 ALA A N 1
ATOM 825 C CA . ALA A 1 109 ? 1.346 -4.274 8.597 1.00 98.19 109 ALA A CA 1
ATOM 826 C C . ALA A 1 109 ? 1.468 -3.984 10.097 1.00 98.19 109 ALA A C 1
ATOM 828 O O . ALA A 1 109 ? 1.663 -4.896 10.899 1.00 98.19 109 ALA A O 1
ATOM 829 N N . GLN A 1 110 ? 1.428 -2.708 10.473 1.00 97.88 110 GLN A N 1
ATOM 830 C CA . GLN A 1 110 ? 1.672 -2.258 11.843 1.00 97.88 110 GLN A CA 1
ATOM 831 C C . GLN A 1 110 ? 0.630 -1.215 12.235 1.00 97.88 110 GLN A C 1
ATOM 833 O O . GLN A 1 110 ? 0.457 -0.226 11.526 1.00 97.88 110 GLN A O 1
ATOM 838 N N . ALA A 1 111 ? -0.034 -1.402 13.374 1.00 96.31 111 ALA A N 1
ATOM 839 C CA . ALA A 1 111 ? -0.916 -0.378 13.919 1.00 96.31 111 ALA A CA 1
ATOM 840 C C . ALA A 1 111 ? -0.115 0.899 14.231 1.00 96.31 111 ALA A C 1
ATOM 842 O O . ALA A 1 111 ? 0.949 0.841 14.856 1.00 96.31 111 ALA A O 1
ATOM 843 N N . VAL A 1 112 ? -0.627 2.048 13.799 1.00 93.94 112 VAL A N 1
ATOM 844 C CA . VAL 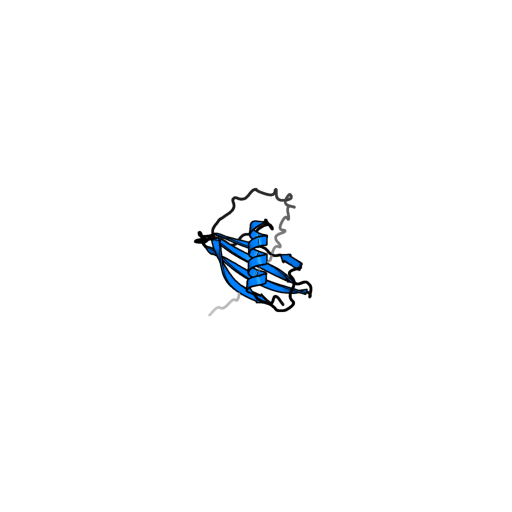A 1 112 ? -0.080 3.363 14.143 1.00 93.94 112 VAL A CA 1
ATOM 845 C C . VAL A 1 112 ? -0.742 3.801 15.447 1.00 93.94 112 VAL A C 1
ATOM 847 O O . VAL A 1 112 ? -1.967 3.767 15.552 1.00 93.94 112 VAL A O 1
ATOM 850 N N . LYS A 1 113 ? 0.075 4.132 16.450 1.00 80.56 113 LYS A N 1
ATOM 851 C CA . LYS A 1 113 ? -0.383 4.618 17.758 1.00 80.56 113 LYS A CA 1
ATOM 852 C C . LYS A 1 113 ? -0.677 6.109 17.735 1.00 80.56 113 LYS A C 1
ATOM 854 O O . LYS A 1 113 ? 0.023 6.814 16.974 1.00 80.56 113 LYS A O 1
#

InterPro domains:
  IPR046350 Cystatin superfamily [SSF54403] (33-106)

Sequence (113 aa):
MIRTLLTLALLTMPLAACAQDAPPAAERDMPVITGGWSKAALTPEIEAVAVWAFNAMDVPGAELAEIENISQQVVAGMNYRMDLVFTDGRRWRVQVYQNLAGERSLTSAQAVK